Protein AF-W1DN06-F1 (afdb_monomer_lite)

InterPro domains:
  IPR005303 Molybdenum cofactor sulfurase, middle domain [PF03476] (1-62)

Organism: NCBI:txid1432552

pLDDT: mean 82.64, std 18.46, range [41.78, 98.0]

Structure (mmCIF, N/CA/C/O backbone):
data_AF-W1DN06-F1
#
_entry.id   AF-W1DN06-F1
#
loop_
_atom_site.group_PDB
_atom_site.id
_atom_site.type_symbol
_atom_site.label_atom_id
_atom_site.label_alt_id
_atom_site.label_comp_id
_atom_site.label_asym_id
_atom_site.label_entity_id
_atom_site.label_seq_id
_atom_site.pdbx_PDB_ins_code
_atom_site.Cartn_x
_atom_site.Cartn_y
_atom_site.Cartn_z
_atom_site.occupancy
_atom_site.B_iso_or_equiv
_atom_site.auth_seq_id
_atom_site.auth_comp_id
_atom_site.auth_asym_id
_atom_site.auth_atom_id
_atom_site.pdbx_PDB_model_num
ATOM 1 N N . MET A 1 1 ? -3.624 5.218 2.290 1.00 85.88 1 MET A N 1
ATOM 2 C CA . MET A 1 1 ? -2.344 4.558 2.620 1.00 85.88 1 MET A CA 1
ATOM 3 C C . MET A 1 1 ? -1.219 5.559 2.495 1.00 85.88 1 MET A C 1
ATOM 5 O O . MET A 1 1 ? -1.384 6.540 1.770 1.00 85.88 1 MET A O 1
ATOM 9 N N . ARG A 1 2 ? -0.129 5.359 3.243 1.00 90.31 2 ARG A N 1
ATOM 10 C CA . ARG A 1 2 ? 1.074 6.187 3.116 1.00 90.31 2 ARG A CA 1
ATOM 11 C C . ARG A 1 2 ? 1.687 6.003 1.721 1.00 90.31 2 ARG A C 1
ATOM 13 O O . ARG A 1 2 ? 1.656 4.899 1.191 1.00 90.31 2 ARG A O 1
ATOM 20 N N . GLY A 1 3 ? 2.238 7.068 1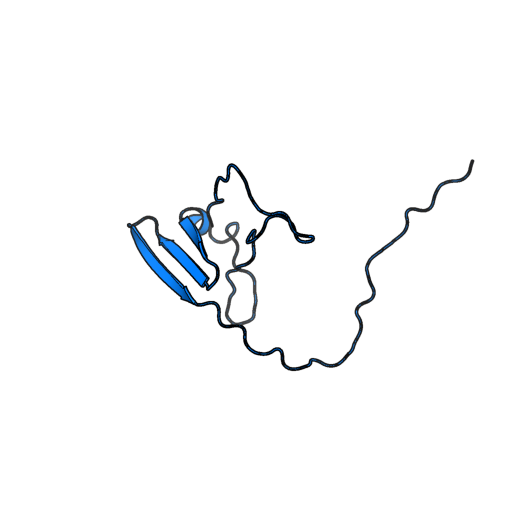.138 1.00 91.38 3 GLY A N 1
ATOM 21 C CA . GLY A 1 3 ? 3.057 6.958 -0.073 1.00 91.38 3 GLY A CA 1
ATOM 22 C C . GLY A 1 3 ? 4.411 6.300 0.214 1.00 91.38 3 GLY A C 1
ATOM 23 O O . GLY A 1 3 ? 4.920 6.393 1.334 1.00 91.38 3 GLY A O 1
ATOM 24 N N . ILE A 1 4 ? 4.994 5.662 -0.799 1.00 90.81 4 ILE A N 1
ATOM 25 C CA . ILE A 1 4 ? 6.310 5.019 -0.719 1.00 90.81 4 ILE A CA 1
ATOM 26 C C . ILE A 1 4 ? 7.329 5.943 -1.386 1.00 90.81 4 ILE A C 1
ATOM 28 O O . ILE A 1 4 ? 7.172 6.313 -2.547 1.00 90.81 4 ILE A O 1
ATOM 32 N N . GLY A 1 5 ? 8.359 6.343 -0.640 1.00 91.88 5 GLY A N 1
ATOM 33 C CA . GLY A 1 5 ? 9.481 7.090 -1.203 1.00 91.88 5 GLY A CA 1
ATOM 34 C C . GLY A 1 5 ? 10.375 6.147 -2.000 1.00 91.88 5 GLY A C 1
ATOM 35 O O . GLY A 1 5 ? 10.921 5.206 -1.431 1.00 91.88 5 GLY A O 1
ATOM 36 N N . LEU A 1 6 ? 10.522 6.397 -3.298 1.00 91.00 6 LEU A N 1
ATOM 37 C CA . LEU A 1 6 ? 11.359 5.609 -4.200 1.00 91.00 6 LEU A CA 1
ATOM 38 C C . LEU A 1 6 ? 12.417 6.519 -4.827 1.00 91.00 6 LEU A C 1
ATOM 40 O O . LEU A 1 6 ? 12.112 7.647 -5.208 1.00 91.00 6 LEU A O 1
ATOM 44 N N . THR A 1 7 ? 13.653 6.034 -4.948 1.00 96.12 7 THR A N 1
ATOM 45 C CA . THR A 1 7 ? 14.701 6.733 -5.715 1.00 96.12 7 THR A CA 1
ATOM 46 C C . THR A 1 7 ? 14.585 6.449 -7.209 1.00 96.12 7 THR A C 1
ATOM 48 O O . THR A 1 7 ? 14.937 7.294 -8.023 1.00 96.12 7 THR A O 1
ATOM 51 N N . HIS A 1 8 ? 14.070 5.269 -7.560 1.00 94.12 8 HIS A N 1
ATOM 52 C CA . HIS A 1 8 ? 13.850 4.805 -8.924 1.00 94.12 8 HIS A CA 1
ATOM 53 C C . HIS A 1 8 ? 12.578 3.956 -8.974 1.00 94.12 8 HIS A C 1
ATOM 55 O O . HIS A 1 8 ? 12.230 3.290 -7.998 1.00 94.12 8 HIS A O 1
ATOM 61 N N . ALA A 1 9 ? 11.907 3.957 -10.120 1.00 92.62 9 ALA A N 1
ATOM 62 C CA . ALA A 1 9 ? 10.752 3.114 -10.392 1.00 92.62 9 ALA A CA 1
ATOM 63 C C . ALA A 1 9 ? 10.661 2.838 -11.897 1.00 92.62 9 ALA A C 1
ATOM 65 O O . ALA A 1 9 ? 11.096 3.655 -12.710 1.00 92.62 9 ALA A O 1
ATOM 66 N N . PHE A 1 10 ? 10.075 1.700 -12.266 1.00 93.69 10 PHE A N 1
ATOM 67 C CA . PHE A 1 10 ? 9.694 1.453 -13.654 1.00 93.69 10 PHE A CA 1
ATOM 68 C C . PHE A 1 10 ? 8.504 2.337 -14.020 1.00 93.69 10 PHE A C 1
ATOM 70 O O . PHE A 1 10 ? 7.568 2.467 -13.234 1.00 93.69 10 PHE A O 1
ATOM 77 N N . ALA A 1 11 ? 8.539 2.939 -15.204 1.00 94.38 11 ALA A N 1
ATOM 78 C CA . ALA A 1 11 ? 7.423 3.696 -15.751 1.00 94.38 11 ALA A CA 1
ATOM 79 C C . ALA A 1 11 ? 6.670 2.845 -16.780 1.00 94.38 11 ALA A C 1
ATOM 81 O O . ALA A 1 11 ? 7.288 2.155 -17.590 1.00 94.38 11 ALA A O 1
ATOM 82 N N . ASP A 1 12 ? 5.348 2.935 -16.752 1.00 88.88 12 ASP A N 1
ATOM 83 C CA . ASP A 1 12 ? 4.416 2.345 -17.707 1.00 88.88 12 ASP A CA 1
ATOM 84 C C . ASP A 1 12 ? 3.458 3.435 -18.226 1.00 88.88 12 ASP A C 1
ATOM 86 O O . ASP A 1 12 ? 3.423 4.560 -17.712 1.00 88.88 12 ASP A O 1
ATOM 90 N N . ILE A 1 13 ? 2.645 3.118 -19.233 1.00 93.25 13 ILE A N 1
ATOM 91 C CA . ILE A 1 13 ? 1.643 4.031 -19.802 1.00 93.25 13 ILE A CA 1
ATOM 92 C C . ILE A 1 13 ? 0.640 4.541 -18.756 1.00 93.25 13 ILE A C 1
ATOM 94 O O . ILE A 1 13 ? 0.061 5.612 -18.931 1.00 93.25 13 ILE A O 1
ATOM 98 N N . SER A 1 14 ? 0.434 3.792 -17.669 1.00 89.06 14 SER A N 1
ATOM 99 C CA . SER A 1 14 ? -0.448 4.155 -16.558 1.00 89.06 14 SER A CA 1
ATOM 100 C C . SER A 1 14 ? 0.254 4.915 -15.426 1.00 89.06 14 SER A C 1
ATOM 102 O O . SER A 1 14 ? -0.401 5.252 -14.442 1.00 89.06 14 SER A O 1
ATOM 104 N N . GLY A 1 15 ? 1.554 5.199 -15.543 1.00 91.81 15 GLY A N 1
ATOM 105 C CA . GLY A 1 15 ? 2.352 5.866 -14.511 1.00 91.81 15 GLY A CA 1
ATOM 106 C C . GLY A 1 15 ? 3.449 4.970 -13.940 1.00 91.81 15 GLY A C 1
ATOM 107 O O . GLY A 1 15 ? 3.966 4.092 -14.624 1.00 91.81 15 GLY A O 1
ATOM 108 N N . LEU A 1 16 ? 3.845 5.206 -12.688 1.00 92.62 16 LEU A N 1
ATOM 109 C CA . LEU A 1 16 ? 4.855 4.374 -12.031 1.00 92.62 16 LEU A CA 1
ATOM 110 C C . LEU A 1 16 ? 4.299 2.967 -11.782 1.00 92.62 16 LEU A C 1
ATOM 112 O O . LEU A 1 16 ? 3.155 2.811 -11.353 1.00 92.62 16 LEU A O 1
ATOM 116 N N . ALA A 1 17 ? 5.116 1.943 -12.020 1.00 90.06 17 ALA A N 1
ATOM 117 C CA . ALA A 1 17 ? 4.751 0.559 -11.761 1.00 90.06 17 ALA A CA 1
ATOM 118 C C . ALA A 1 17 ? 4.273 0.404 -10.310 1.00 90.06 17 ALA A C 1
ATOM 120 O O . ALA A 1 17 ? 4.908 0.901 -9.379 1.00 90.06 17 ALA A O 1
ATOM 121 N N . PHE A 1 18 ? 3.149 -0.293 -10.138 1.00 88.00 18 PHE A N 1
ATOM 122 C CA . PHE A 1 18 ? 2.470 -0.512 -8.856 1.00 88.00 18 PHE A CA 1
ATOM 123 C C . PHE A 1 18 ? 1.895 0.742 -8.166 1.00 88.00 18 PHE A C 1
ATOM 125 O O . PHE A 1 18 ? 1.291 0.602 -7.098 1.00 88.00 18 PHE A O 1
ATOM 132 N N . ASP A 1 19 ? 1.989 1.946 -8.748 1.00 89.19 19 ASP A N 1
ATOM 133 C CA . ASP A 1 19 ? 1.324 3.124 -8.180 1.00 89.19 19 ASP A CA 1
ATOM 134 C C . ASP A 1 19 ? -0.198 2.978 -8.299 1.00 89.19 19 ASP A C 1
ATOM 136 O O . ASP A 1 19 ? -0.752 2.808 -9.384 1.00 89.19 19 ASP A O 1
ATOM 140 N N . ARG A 1 20 ? -0.874 3.015 -7.144 1.00 88.88 20 ARG A N 1
ATOM 141 C CA . ARG A 1 20 ? -2.343 2.926 -7.008 1.00 88.88 20 ARG A CA 1
ATOM 142 C C . ARG A 1 20 ? -2.975 1.674 -7.625 1.00 88.88 20 ARG A C 1
ATOM 144 O O . ARG A 1 20 ? -4.157 1.685 -7.959 1.00 88.88 20 ARG A O 1
ATOM 151 N N . LEU A 1 21 ? -2.212 0.585 -7.718 1.00 88.75 21 LEU A N 1
ATOM 152 C CA . LEU A 1 21 ? -2.704 -0.691 -8.243 1.00 88.75 21 LEU A CA 1
ATOM 153 C C . LEU A 1 21 ? -3.786 -1.323 -7.348 1.00 88.75 21 LEU A C 1
ATOM 155 O O . LEU A 1 21 ? -4.693 -1.986 -7.843 1.00 88.75 21 LEU A O 1
ATOM 159 N N . PHE A 1 22 ? -3.705 -1.096 -6.035 1.00 90.31 22 PHE A N 1
ATOM 160 C CA . PHE A 1 22 ? -4.662 -1.600 -5.052 1.00 90.31 22 PHE A CA 1
ATOM 161 C C . PHE A 1 22 ? -5.551 -0.480 -4.520 1.00 90.31 22 PHE A C 1
ATOM 163 O O . PHE A 1 22 ? -5.091 0.637 -4.268 1.00 90.31 22 PHE A O 1
ATOM 170 N N . MET A 1 23 ? -6.819 -0.805 -4.283 1.00 92.44 23 MET A N 1
ATOM 171 C CA . MET A 1 23 ? -7.798 0.122 -3.733 1.00 92.44 23 MET A CA 1
ATOM 172 C C . MET A 1 23 ? -8.671 -0.581 -2.698 1.00 92.44 23 MET A C 1
ATOM 174 O O . MET A 1 23 ? -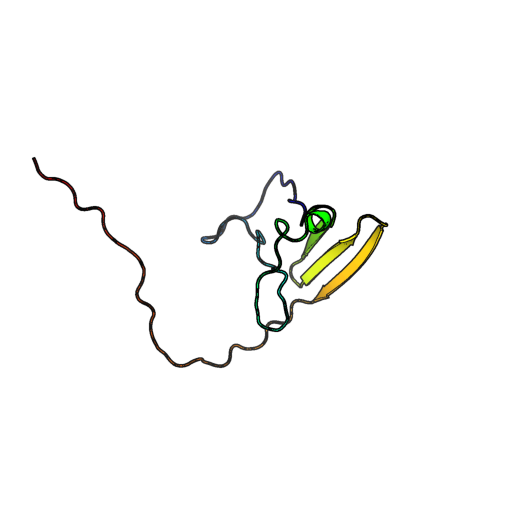8.957 -1.768 -2.823 1.00 92.44 23 MET A O 1
ATOM 178 N N . VAL A 1 24 ? -9.067 0.157 -1.664 1.00 92.62 24 VAL A N 1
ATOM 179 C CA . VAL A 1 24 ? -9.985 -0.336 -0.636 1.00 92.62 24 VAL A CA 1
ATOM 180 C C . VAL A 1 24 ? -11.395 0.068 -1.038 1.00 92.62 24 VAL A C 1
ATOM 182 O O . VAL A 1 24 ? -11.641 1.236 -1.357 1.00 92.62 24 VAL A O 1
ATOM 185 N N . THR A 1 25 ? -12.312 -0.889 -1.021 1.00 95.12 25 THR A N 1
ATOM 186 C CA . THR A 1 25 ? -13.720 -0.665 -1.329 1.00 95.12 25 THR A CA 1
ATOM 187 C C . THR A 1 25 ? -14.599 -1.313 -0.280 1.00 95.12 25 THR A C 1
ATOM 189 O O . THR A 1 25 ? -14.200 -2.278 0.373 1.00 95.12 25 THR A O 1
ATOM 192 N N . GLU A 1 26 ? -15.821 -0.815 -0.179 1.00 95.69 26 GLU A N 1
ATOM 193 C CA . GLU A 1 26 ? -16.930 -1.614 0.315 1.00 95.69 26 GLU A CA 1
ATOM 194 C C . GLU A 1 26 ? -17.209 -2.786 -0.643 1.00 95.69 26 GLU A C 1
ATOM 196 O O . GLU A 1 26 ? -16.720 -2.835 -1.780 1.00 95.69 26 GLU A O 1
ATOM 201 N N . THR A 1 27 ? -18.011 -3.746 -0.189 1.00 95.31 27 THR A N 1
ATOM 202 C CA . THR A 1 27 ? -18.369 -4.935 -0.987 1.00 95.31 27 THR A CA 1
ATOM 203 C C . THR A 1 27 ? -19.191 -4.613 -2.240 1.00 95.31 27 THR A C 1
ATOM 205 O O . THR A 1 27 ? -19.187 -5.395 -3.188 1.00 95.31 27 THR A O 1
ATOM 208 N N . ASP A 1 28 ? -19.846 -3.451 -2.278 1.00 95.19 28 ASP A N 1
ATOM 209 C CA . ASP A 1 28 ? -20.583 -2.934 -3.436 1.00 95.19 28 ASP A CA 1
ATOM 210 C C . ASP A 1 28 ? -19.696 -2.173 -4.444 1.00 95.19 28 ASP A C 1
ATOM 212 O O . ASP A 1 28 ? -20.179 -1.710 -5.477 1.00 95.19 28 ASP A O 1
ATOM 216 N N . GLY A 1 29 ? -18.392 -2.055 -4.165 1.00 94.19 29 GLY A N 1
ATOM 217 C CA . GLY A 1 29 ? -17.426 -1.346 -5.002 1.00 94.19 29 GLY A CA 1
ATOM 218 C C . GLY A 1 29 ? -17.280 0.146 -4.689 1.00 94.19 29 GLY A C 1
ATOM 219 O O . GLY A 1 29 ? -16.470 0.815 -5.336 1.00 94.19 29 GLY A O 1
ATOM 220 N N . THR A 1 30 ? -17.997 0.682 -3.697 1.00 95.38 30 THR A N 1
ATOM 221 C CA . THR A 1 30 ? -17.828 2.073 -3.257 1.00 95.38 30 THR A CA 1
ATOM 222 C C . THR A 1 30 ? -16.417 2.291 -2.715 1.00 95.38 30 THR A C 1
ATOM 224 O O . THR A 1 30 ? -15.954 1.561 -1.838 1.00 95.38 30 THR A O 1
ATOM 227 N N . PHE A 1 31 ? -15.713 3.311 -3.218 1.00 94.62 31 PHE A N 1
ATOM 228 C CA . PHE A 1 31 ? -14.345 3.592 -2.783 1.00 94.62 31 PHE A CA 1
ATOM 229 C C . PHE A 1 31 ? -14.279 4.102 -1.348 1.00 94.62 31 PHE A C 1
ATOM 231 O O . PHE A 1 31 ? -14.928 5.085 -0.985 1.00 94.62 31 PHE A O 1
ATOM 238 N N . ILE A 1 32 ? -13.381 3.489 -0.578 1.00 94.88 32 ILE A N 1
ATOM 239 C CA . ILE A 1 32 ? -12.978 3.961 0.740 1.00 94.88 32 ILE A CA 1
ATOM 240 C C . ILE A 1 32 ? -11.698 4.777 0.573 1.00 94.88 32 ILE A C 1
ATOM 242 O O . ILE A 1 32 ? -10.672 4.290 0.088 1.00 94.88 32 ILE A O 1
ATOM 246 N N . THR A 1 33 ? -11.744 6.047 0.973 1.00 94.25 33 THR A N 1
ATOM 247 C CA . THR A 1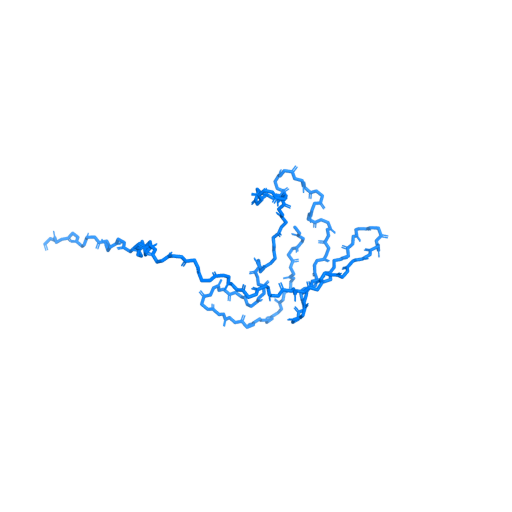 33 ? -10.632 6.985 0.783 1.00 94.25 33 THR A CA 1
ATOM 248 C C . THR A 1 33 ? -10.096 7.520 2.103 1.00 94.25 33 THR A C 1
ATOM 250 O O . THR A 1 33 ? -10.818 7.689 3.085 1.00 94.25 33 THR A O 1
ATOM 253 N N . ALA A 1 34 ? -8.823 7.919 2.101 1.00 94.62 34 ALA A N 1
ATOM 254 C CA . ALA A 1 34 ? -8.205 8.559 3.261 1.00 94.62 34 ALA A CA 1
ATOM 255 C C . ALA A 1 34 ? -8.842 9.914 3.637 1.00 94.62 34 ALA A C 1
ATOM 257 O O . ALA A 1 34 ? -8.594 10.411 4.728 1.00 94.62 34 ALA A O 1
ATOM 258 N N . ARG A 1 35 ? -9.659 10.520 2.759 1.00 94.75 35 ARG A N 1
ATOM 259 C CA . ARG A 1 35 ? -10.436 11.727 3.096 1.00 94.75 35 ARG A CA 1
ATOM 260 C C . ARG A 1 35 ? -11.561 11.410 4.081 1.00 94.75 35 ARG A C 1
ATOM 262 O O . ARG A 1 35 ? -11.841 12.224 4.948 1.00 94.75 35 ARG A O 1
ATOM 269 N N . GLN A 1 36 ? -12.179 10.236 3.941 1.00 95.50 36 GLN A N 1
ATOM 270 C CA . GLN A 1 36 ? -13.201 9.735 4.865 1.00 95.50 36 GLN A CA 1
ATOM 271 C C . GLN A 1 36 ? -12.556 9.149 6.125 1.00 95.50 36 GLN A C 1
ATOM 273 O O . GLN A 1 36 ? -13.031 9.384 7.230 1.00 95.50 36 GLN A O 1
ATOM 278 N N . PHE A 1 37 ? -11.440 8.432 5.957 1.00 95.25 37 PHE A N 1
ATOM 279 C CA . PHE A 1 37 ? -10.739 7.741 7.038 1.00 95.25 37 PHE A CA 1
ATOM 280 C C . PHE A 1 37 ? -9.257 8.137 7.082 1.00 95.25 37 PHE A C 1
ATOM 282 O O . PHE A 1 37 ? -8.397 7.414 6.562 1.00 95.25 37 PHE A O 1
ATOM 289 N N . PRO A 1 38 ? -8.911 9.276 7.710 1.00 95.50 38 PRO A N 1
ATOM 290 C CA . PRO A 1 38 ? -7.539 9.783 7.734 1.00 95.50 38 PRO A CA 1
ATOM 291 C C . PRO A 1 38 ? -6.517 8.794 8.301 1.00 95.50 38 PRO A C 1
ATOM 293 O O . PRO A 1 38 ? -5.364 8.791 7.873 1.00 95.50 38 PRO A O 1
ATOM 296 N N . GLN A 1 39 ? -6.916 7.891 9.203 1.00 94.50 39 GLN A N 1
ATOM 297 C CA . GLN A 1 39 ? -6.041 6.850 9.750 1.00 94.50 39 GLN A CA 1
ATOM 298 C C . GLN A 1 39 ? -5.476 5.899 8.686 1.00 94.50 39 GLN A C 1
ATOM 300 O O . GLN A 1 39 ? -4.411 5.321 8.902 1.00 94.50 39 GLN A O 1
ATOM 305 N N . MET A 1 40 ? -6.115 5.784 7.515 1.00 94.88 40 MET A N 1
ATOM 306 C CA . MET A 1 40 ? -5.611 4.972 6.404 1.00 94.88 40 MET A CA 1
ATOM 307 C C . MET A 1 40 ? -4.202 5.380 5.964 1.00 94.88 40 MET A C 1
ATOM 309 O O . MET A 1 40 ? -3.501 4.569 5.366 1.00 94.88 40 MET A O 1
ATOM 313 N N . VAL A 1 41 ? -3.767 6.625 6.192 1.00 95.50 41 VAL A N 1
ATOM 314 C CA . VAL A 1 41 ? -2.410 7.078 5.820 1.00 95.50 41 VAL A CA 1
ATOM 315 C C . VAL A 1 41 ? -1.325 6.608 6.788 1.00 95.50 41 VAL A C 1
ATOM 317 O O . VAL A 1 41 ? -0.147 6.790 6.500 1.00 95.50 41 VAL A O 1
ATOM 320 N N . LYS A 1 42 ? -1.703 6.015 7.926 1.00 95.56 42 LYS A N 1
ATOM 321 C CA . LYS A 1 42 ? -0.758 5.478 8.910 1.00 95.56 42 LYS A CA 1
ATOM 322 C C . LYS A 1 42 ? -0.301 4.055 8.569 1.00 95.56 42 LYS A C 1
ATOM 324 O O . LYS A 1 42 ? 0.732 3.626 9.062 1.00 95.56 42 LYS A O 1
ATOM 329 N N . PHE A 1 43 ? -1.046 3.352 7.716 1.00 95.38 43 PHE A N 1
ATOM 330 C CA . PHE A 1 43 ? -0.653 2.045 7.197 1.00 95.38 43 PHE A CA 1
ATOM 331 C C . PHE A 1 43 ? 0.483 2.191 6.187 1.00 95.38 43 PHE A C 1
ATOM 333 O O . PHE A 1 43 ? 0.431 3.068 5.311 1.00 95.38 43 PHE A O 1
ATOM 340 N N . ILE A 1 44 ? 1.476 1.313 6.309 1.00 95.94 44 ILE A N 1
ATOM 341 C CA . ILE A 1 44 ? 2.640 1.231 5.428 1.00 95.94 44 ILE A CA 1
ATOM 342 C C . ILE A 1 44 ? 2.373 0.117 4.411 1.00 95.94 44 ILE A C 1
ATOM 344 O O . ILE A 1 44 ? 2.328 -1.051 4.803 1.00 95.94 44 ILE A O 1
ATOM 348 N N . PRO A 1 45 ? 2.159 0.455 3.129 1.00 94.44 45 PRO A N 1
ATOM 349 C CA . PRO A 1 45 ? 2.015 -0.543 2.083 1.00 94.44 45 PRO A CA 1
ATOM 350 C C . PRO A 1 45 ? 3.374 -1.011 1.560 1.00 94.44 45 PRO A C 1
ATOM 352 O O . PRO A 1 45 ? 4.292 -0.209 1.389 1.00 94.44 45 PRO A O 1
ATOM 355 N N . ALA A 1 46 ? 3.457 -2.294 1.228 1.00 93.81 46 ALA A N 1
ATOM 356 C CA . ALA A 1 46 ? 4.533 -2.892 0.452 1.00 93.81 46 ALA A CA 1
ATOM 357 C C . ALA A 1 46 ? 3.901 -3.749 -0.661 1.00 93.81 46 ALA A C 1
ATOM 359 O O . ALA A 1 46 ? 3.490 -4.881 -0.399 1.00 93.81 46 ALA A O 1
ATOM 360 N N . PRO A 1 47 ? 3.719 -3.207 -1.880 1.00 92.12 47 PRO A N 1
ATOM 361 C CA . PRO A 1 47 ? 3.251 -3.990 -3.017 1.00 92.12 47 PRO A CA 1
ATOM 362 C C . PRO A 1 47 ? 4.338 -4.978 -3.456 1.00 92.12 47 PRO A C 1
ATOM 364 O O . PRO A 1 47 ? 5.509 -4.614 -3.568 1.00 92.12 47 PRO A O 1
ATOM 367 N N . LEU A 1 48 ? 3.933 -6.217 -3.718 1.00 90.12 48 LEU A N 1
ATOM 368 C CA . LEU A 1 48 ? 4.771 -7.282 -4.262 1.00 90.12 48 LEU A CA 1
ATOM 369 C C . LEU A 1 48 ? 4.154 -7.803 -5.566 1.00 90.12 48 LEU A C 1
ATOM 371 O O . LEU A 1 48 ? 3.018 -7.483 -5.915 1.00 90.12 48 LEU A O 1
ATOM 375 N N . HIS A 1 49 ? 4.909 -8.612 -6.305 1.00 88.50 49 HIS A N 1
ATOM 376 C CA . HIS A 1 49 ? 4.460 -9.145 -7.593 1.00 88.50 49 HIS A CA 1
ATOM 377 C C . HIS A 1 49 ? 3.210 -10.038 -7.481 1.00 88.50 49 HIS A C 1
ATOM 379 O O . HIS A 1 49 ? 2.463 -10.180 -8.444 1.00 88.50 49 HIS A O 1
ATOM 385 N N . ASP A 1 50 ? 2.987 -10.649 -6.320 1.00 91.19 50 ASP A N 1
ATOM 386 C CA . ASP A 1 50 ? 1.921 -11.605 -6.021 1.00 91.19 50 ASP A CA 1
ATOM 387 C C . ASP A 1 50 ? 0.901 -11.071 -5.008 1.00 91.19 50 ASP A C 1
ATOM 389 O O . ASP A 1 50 ? 0.014 -11.814 -4.583 1.00 91.19 50 ASP A O 1
ATOM 393 N N . GLY A 1 51 ? 0.975 -9.791 -4.627 1.00 93.81 51 GLY A N 1
ATOM 394 C CA . GLY A 1 51 ? 0.057 -9.253 -3.631 1.00 93.81 51 GLY A CA 1
ATOM 395 C C . GLY A 1 51 ? 0.465 -7.937 -2.982 1.00 93.81 51 GLY A C 1
ATOM 396 O O . GLY A 1 51 ? 1.204 -7.125 -3.537 1.00 93.81 51 GLY A O 1
ATOM 397 N N . LEU A 1 52 ? -0.068 -7.721 -1.783 1.00 93.94 52 LEU A N 1
ATOM 398 C CA . LEU A 1 52 ? 0.138 -6.527 -0.976 1.00 93.94 52 LEU A CA 1
ATOM 399 C C . LEU A 1 52 ? 0.369 -6.921 0.483 1.00 93.94 52 LEU A C 1
ATOM 401 O O . LEU A 1 52 ? -0.502 -7.517 1.119 1.00 93.94 52 LEU A O 1
ATOM 405 N N . HIS A 1 53 ? 1.525 -6.547 1.029 1.00 95.56 53 HIS A N 1
ATOM 406 C CA . HIS A 1 53 ? 1.772 -6.601 2.467 1.00 95.56 53 HIS A CA 1
ATOM 407 C C . HIS A 1 53 ? 1.419 -5.247 3.086 1.00 95.56 53 HIS A C 1
ATOM 409 O O . HIS A 1 53 ? 1.769 -4.189 2.553 1.00 95.56 53 HIS A O 1
ATOM 415 N N . LEU A 1 54 ? 0.670 -5.277 4.185 1.00 95.12 54 LEU A N 1
ATOM 416 C CA . LEU A 1 54 ? 0.224 -4.092 4.908 1.00 95.12 54 LEU A CA 1
ATOM 417 C C . LEU A 1 54 ? 0.688 -4.175 6.351 1.00 95.12 54 LEU A C 1
ATOM 419 O O . LEU A 1 54 ? 0.313 -5.107 7.059 1.00 95.12 54 LEU A O 1
ATOM 423 N N . THR A 1 55 ? 1.418 -3.157 6.796 1.00 97.25 55 THR A N 1
ATOM 424 C CA . THR A 1 55 ? 1.798 -2.998 8.202 1.00 97.25 55 THR A CA 1
ATOM 425 C C . THR A 1 55 ? 0.990 -1.871 8.830 1.00 97.25 55 THR A C 1
ATOM 427 O O . THR A 1 55 ? 0.933 -0.750 8.306 1.00 97.25 55 THR A O 1
ATOM 430 N N . ALA A 1 56 ? 0.344 -2.176 9.949 1.00 96.19 56 ALA A N 1
ATOM 431 C CA . ALA A 1 56 ? -0.425 -1.239 10.747 1.00 96.19 56 ALA A CA 1
ATOM 432 C C . ALA A 1 56 ? 0.481 -0.450 11.716 1.00 96.19 56 ALA A C 1
ATOM 434 O O . ALA A 1 56 ? 1.621 -0.841 11.976 1.00 96.19 56 ALA A O 1
ATOM 435 N N . PRO A 1 57 ? -0.004 0.668 12.285 1.00 95.94 57 PRO A N 1
ATOM 436 C CA . PRO A 1 57 ? 0.800 1.510 13.178 1.00 95.94 57 PRO A CA 1
ATOM 437 C C . PRO A 1 57 ? 1.205 0.841 14.496 1.00 95.94 57 PRO A C 1
ATOM 439 O O . PRO A 1 57 ? 2.145 1.296 15.139 1.00 95.94 57 PRO A O 1
ATOM 442 N N . ASP A 1 58 ? 0.488 -0.204 14.907 1.00 96.62 58 ASP A N 1
ATOM 443 C CA . ASP A 1 58 ? 0.782 -1.011 16.096 1.00 96.62 58 ASP A CA 1
ATOM 444 C C . ASP A 1 58 ? 1.803 -2.133 15.825 1.00 96.62 58 ASP A C 1
ATOM 446 O O . ASP A 1 58 ? 2.138 -2.896 16.728 1.00 96.62 58 ASP A O 1
ATOM 450 N N . GLY A 1 59 ? 2.309 -2.232 14.591 1.00 96.62 59 GLY A N 1
ATOM 451 C CA . GLY A 1 59 ? 3.258 -3.257 14.163 1.00 96.62 59 GLY A CA 1
ATOM 452 C C . GLY A 1 59 ? 2.613 -4.562 13.694 1.00 96.62 59 GLY A C 1
ATOM 453 O O . GLY A 1 59 ? 3.323 -5.415 13.159 1.00 96.62 59 GLY A O 1
ATOM 454 N N . SER A 1 60 ? 1.293 -4.728 13.828 1.00 98.00 60 SER A N 1
ATOM 455 C CA . SER A 1 60 ? 0.594 -5.866 13.227 1.00 98.00 60 SER A CA 1
ATOM 456 C C . SER A 1 60 ? 0.636 -5.786 11.698 1.00 98.00 60 SER A C 1
ATOM 458 O O . SER A 1 60 ? 0.792 -4.709 11.115 1.00 98.00 60 SER A O 1
ATOM 460 N N . SER A 1 61 ? 0.535 -6.934 11.023 1.00 97.44 61 SER A N 1
ATOM 461 C CA . SER A 1 61 ? 0.587 -6.962 9.562 1.00 97.44 61 SER A CA 1
ATOM 462 C C . SER A 1 61 ? -0.311 -8.021 8.938 1.00 97.44 61 SER A C 1
ATOM 464 O O . SER A 1 61 ? -0.665 -9.012 9.578 1.00 97.44 61 SER A O 1
ATOM 466 N N . ALA A 1 62 ? -0.677 -7.792 7.678 1.00 96.50 62 ALA A N 1
ATOM 467 C CA . ALA A 1 62 ? -1.503 -8.686 6.879 1.00 96.50 62 ALA A CA 1
ATOM 468 C C . ALA A 1 62 ? -0.931 -8.839 5.465 1.00 96.50 62 ALA A C 1
ATOM 470 O O . ALA A 1 62 ? -0.393 -7.890 4.891 1.00 96.50 62 ALA A O 1
ATOM 471 N N . TRP A 1 63 ? -1.074 -10.040 4.905 1.00 96.25 63 TRP A N 1
ATOM 472 C CA . TRP A 1 63 ? -0.699 -10.370 3.534 1.00 96.25 63 TRP A CA 1
ATOM 473 C C . TRP A 1 63 ? -1.951 -10.620 2.692 1.00 96.25 63 TRP A C 1
ATOM 475 O O . TRP A 1 63 ? -2.756 -11.496 3.012 1.00 96.25 63 TRP A O 1
ATOM 485 N N . CYS A 1 64 ? -2.109 -9.852 1.618 1.00 92.69 64 CYS A N 1
ATOM 486 C CA . CYS A 1 64 ? -3.194 -10.005 0.658 1.00 92.69 64 CYS A CA 1
ATOM 487 C C . CYS A 1 64 ? 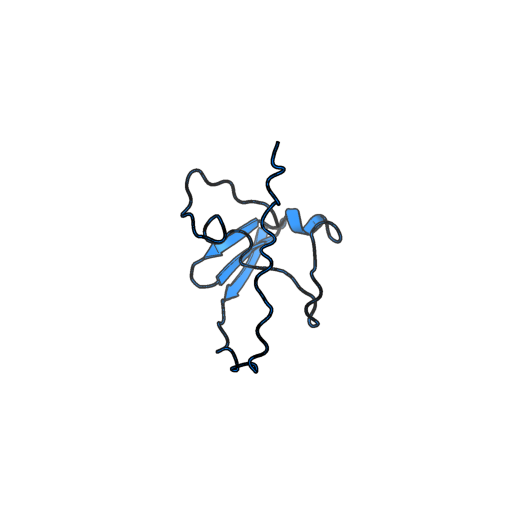-2.638 -10.560 -0.652 1.00 92.69 64 CYS A C 1
ATOM 489 O O . CYS A 1 64 ? -1.951 -9.843 -1.375 1.00 92.69 64 CYS A O 1
ATOM 491 N N . VAL A 1 65 ? -2.967 -11.812 -0.977 1.00 92.88 65 VAL A N 1
ATOM 492 C CA . VAL A 1 65 ? -2.601 -12.426 -2.261 1.00 92.88 65 VAL A CA 1
ATOM 493 C C . VAL A 1 65 ? -3.438 -11.813 -3.379 1.00 92.88 65 VAL A C 1
ATOM 495 O O . VAL A 1 65 ? -4.666 -11.732 -3.281 1.00 92.88 65 VAL A O 1
ATOM 498 N N . LEU A 1 66 ? -2.786 -11.418 -4.468 1.00 88.62 66 LEU A N 1
ATOM 499 C CA . LEU A 1 66 ? -3.468 -11.013 -5.685 1.00 88.62 66 LEU A CA 1
ATOM 500 C C . LEU A 1 66 ? -4.013 -12.253 -6.399 1.00 88.62 66 LEU A C 1
ATOM 502 O O . LEU A 1 66 ? -3.267 -13.046 -6.969 1.00 88.62 66 LEU A O 1
ATOM 506 N N . VAL A 1 67 ? -5.336 -12.385 -6.418 1.00 86.12 67 VAL A N 1
ATOM 507 C CA . VAL A 1 67 ? -6.026 -13.408 -7.206 1.00 86.12 67 VAL A CA 1
ATOM 508 C C . VAL A 1 67 ? -6.637 -12.743 -8.431 1.00 86.12 67 VAL A C 1
ATOM 510 O O . VAL A 1 67 ? -7.625 -12.014 -8.337 1.00 86.12 67 VAL A O 1
ATOM 513 N N . ILE A 1 68 ? -6.055 -12.997 -9.602 1.00 77.56 68 ILE A N 1
ATOM 514 C CA . ILE A 1 68 ? -6.639 -12.563 -10.872 1.00 77.56 68 ILE A CA 1
ATOM 515 C C . ILE A 1 68 ? -7.765 -13.539 -11.209 1.00 77.56 68 ILE A C 1
ATOM 517 O O . ILE A 1 68 ? -7.526 -14.638 -11.706 1.00 77.56 68 ILE A O 1
ATOM 521 N N . SER A 1 69 ? -9.008 -13.149 -10.925 1.00 72.31 69 SER A N 1
ATOM 522 C CA . SER A 1 69 ? -10.160 -13.891 -11.435 1.00 72.31 69 SER A CA 1
ATOM 523 C C . SER A 1 69 ? -10.181 -13.756 -12.963 1.00 72.31 69 SER A C 1
ATOM 525 O O . SER A 1 69 ? -10.061 -12.629 -13.462 1.00 72.31 69 SER A O 1
ATOM 527 N N . PRO A 1 70 ? -10.306 -14.854 -13.734 1.00 62.25 70 PRO A N 1
ATOM 528 C CA . PRO A 1 70 ? -10.442 -14.750 -15.177 1.00 62.25 70 PRO A CA 1
ATOM 529 C C . PRO A 1 70 ? -11.650 -13.863 -15.472 1.00 62.25 70 PRO A C 1
ATOM 531 O O . PRO A 1 70 ? -12.766 -14.147 -15.032 1.00 62.25 70 PRO A O 1
ATOM 534 N N . ARG A 1 71 ? -11.420 -12.750 -16.182 1.00 59.16 71 ARG A N 1
ATOM 535 C CA . ARG A 1 71 ? -12.504 -11.862 -16.609 1.00 59.16 71 ARG A CA 1
ATOM 536 C C . ARG A 1 71 ? -13.562 -12.719 -17.300 1.00 59.16 71 ARG A C 1
ATOM 538 O O . ARG A 1 71 ? -13.264 -13.351 -18.312 1.00 59.16 71 ARG A O 1
ATOM 545 N N . ARG A 1 72 ? -14.804 -12.708 -16.800 1.00 55.31 72 ARG A N 1
ATOM 546 C CA . ARG A 1 72 ? -15.929 -13.104 -17.653 1.00 55.31 72 ARG A CA 1
ATOM 547 C C . ARG A 1 72 ? -15.897 -12.163 -18.860 1.00 55.31 72 ARG A C 1
ATOM 549 O O . ARG A 1 72 ? -15.772 -10.955 -18.644 1.00 55.31 72 ARG A O 1
ATOM 556 N N . PRO A 1 73 ? -15.962 -12.668 -20.100 1.00 46.22 73 PRO A N 1
ATOM 557 C CA . PRO A 1 73 ? -16.066 -11.803 -21.262 1.00 46.22 73 PRO A CA 1
ATOM 558 C C . PRO A 1 73 ? -17.380 -11.027 -21.137 1.00 46.22 73 PRO A C 1
ATOM 560 O O . PRO A 1 73 ? -18.458 -11.580 -21.329 1.00 46.22 73 PRO A O 1
ATOM 563 N N . SER A 1 74 ? -17.300 -9.768 -20.715 1.00 61.78 74 SER A N 1
ATOM 564 C CA . SER A 1 74 ? -18.449 -8.877 -20.671 1.00 61.78 74 SER A CA 1
ATOM 565 C C . SER A 1 74 ? -18.703 -8.341 -22.074 1.00 61.78 74 SER A C 1
ATOM 567 O O . SER A 1 74 ? -17.775 -7.909 -22.760 1.00 61.78 74 SER A O 1
ATOM 569 N N . ASP A 1 75 ? -19.972 -8.406 -22.452 1.00 50.38 75 ASP A N 1
ATOM 570 C CA . ASP A 1 75 ? -20.590 -7.938 -23.683 1.00 50.38 75 ASP A CA 1
ATOM 571 C C . ASP A 1 75 ? -19.994 -6.622 -24.219 1.00 50.38 75 ASP A C 1
ATOM 573 O O . ASP A 1 75 ? -19.736 -5.664 -23.482 1.00 50.38 75 ASP A O 1
ATOM 577 N N . ARG A 1 76 ? -19.741 -6.600 -25.529 1.00 52.78 76 ARG A N 1
ATOM 578 C CA . ARG A 1 76 ? -19.158 -5.466 -26.249 1.00 52.78 76 ARG A CA 1
ATOM 579 C C . ARG A 1 76 ? -20.191 -4.340 -26.330 1.00 52.78 76 ARG A C 1
ATOM 581 O O . ARG A 1 76 ? -20.936 -4.257 -27.298 1.00 52.78 76 ARG A O 1
ATOM 588 N N . SER A 1 77 ? -20.117 -3.371 -25.426 1.00 42.88 77 SER A N 1
ATOM 589 C CA . SER A 1 77 ? -20.512 -1.997 -25.757 1.00 42.88 77 SER A CA 1
ATOM 590 C C . SER A 1 77 ? -19.309 -1.076 -25.579 1.00 42.88 77 SER A C 1
ATOM 592 O O . SER A 1 77 ? -18.992 -0.635 -24.475 1.00 42.88 77 SER A O 1
ATOM 594 N N . LEU A 1 78 ? -18.603 -0.840 -26.688 1.00 46.78 78 LEU A N 1
ATOM 595 C CA . LEU A 1 78 ? -17.491 0.098 -26.808 1.00 46.78 78 LEU A CA 1
ATOM 596 C C . LEU A 1 78 ? -17.881 1.485 -26.268 1.00 46.78 78 LEU A C 1
ATOM 598 O O . LEU A 1 78 ? -18.612 2.230 -26.919 1.00 46.78 78 LEU A O 1
ATOM 602 N N . GLY A 1 79 ? -17.347 1.854 -25.104 1.00 41.78 79 GLY A N 1
ATOM 603 C CA . GLY A 1 79 ? -17.246 3.251 -24.695 1.00 41.78 79 GLY A CA 1
ATOM 604 C C . GLY A 1 79 ? -16.233 3.951 -25.598 1.00 41.78 79 GLY A C 1
ATOM 605 O O . GLY A 1 79 ? -15.085 3.521 -25.700 1.00 41.78 79 GLY A O 1
ATOM 606 N N . GLN A 1 80 ? -16.672 4.987 -26.310 1.00 44.59 80 GLN A N 1
ATOM 607 C CA . GLN A 1 80 ? -15.826 5.743 -27.231 1.00 44.59 80 GLN A CA 1
ATOM 608 C C . GLN A 1 80 ? -14.651 6.410 -26.493 1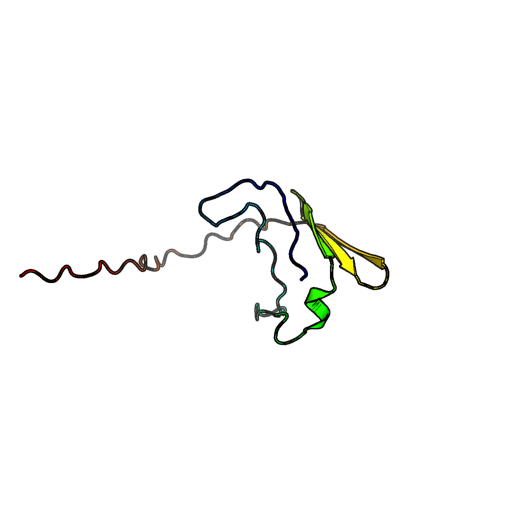.00 44.59 80 GLN A C 1
ATOM 610 O O . GLN A 1 80 ? -14.833 6.875 -25.363 1.00 44.59 80 GLN A O 1
ATOM 615 N N . PRO A 1 81 ? -13.456 6.509 -27.106 1.00 46.69 81 PRO A N 1
ATOM 616 C CA . PRO A 1 81 ? -12.345 7.218 -26.494 1.00 46.69 81 PRO A CA 1
ATOM 617 C C . PRO A 1 81 ? -12.682 8.706 -26.373 1.00 46.69 81 PRO A C 1
ATOM 619 O O . PRO A 1 81 ? -13.006 9.383 -27.350 1.00 46.69 81 PRO A O 1
ATOM 622 N N . PHE A 1 82 ? -12.586 9.221 -25.149 1.00 51.09 82 PHE A N 1
ATOM 623 C CA . PHE A 1 82 ? -12.676 10.642 -24.840 1.00 51.09 82 PHE A CA 1
ATOM 624 C C . PHE A 1 82 ? -11.420 11.348 -25.385 1.00 51.09 82 PHE A C 1
ATOM 626 O O . PHE A 1 82 ? -10.467 11.611 -24.658 1.00 51.09 82 PHE A O 1
ATOM 633 N N . TYR A 1 83 ? -11.392 11.638 -26.686 1.00 49.66 83 TYR A N 1
ATOM 634 C CA . TYR A 1 83 ? -10.408 12.541 -27.281 1.00 49.66 83 TYR A CA 1
ATOM 635 C C . TYR A 1 83 ? -11.139 13.670 -28.013 1.00 49.66 83 TYR A C 1
ATOM 637 O O . TYR A 1 83 ? -11.660 13.494 -29.113 1.00 49.66 83 TYR A O 1
ATOM 645 N N . ARG A 1 84 ? -11.206 14.850 -27.384 1.00 48.50 84 ARG A N 1
ATOM 646 C CA . ARG A 1 84 ? -11.645 16.097 -28.030 1.00 48.50 84 ARG A CA 1
ATOM 647 C C . ARG A 1 84 ? -10.403 16.813 -28.572 1.00 48.50 84 ARG A C 1
ATOM 649 O O . ARG A 1 84 ? -9.613 17.290 -27.759 1.00 48.50 84 ARG A O 1
ATOM 656 N N . PRO A 1 85 ? -10.211 16.952 -29.894 1.00 47.59 85 PRO A N 1
ATOM 657 C CA . PRO A 1 85 ? -9.135 17.789 -30.400 1.00 47.59 85 PRO A CA 1
ATOM 658 C C . PRO A 1 85 ? -9.466 19.265 -30.136 1.00 47.59 85 PRO A C 1
ATOM 660 O O . PRO A 1 85 ? -10.564 19.743 -30.436 1.00 47.59 85 PRO A O 1
ATOM 663 N N . HIS A 1 86 ? -8.507 19.997 -29.566 1.00 51.81 86 HIS A N 1
ATOM 664 C CA . HIS A 1 86 ? -8.579 21.449 -29.446 1.00 51.81 86 HIS A CA 1
ATOM 665 C C . HIS A 1 86 ? -8.641 22.075 -30.845 1.00 51.81 86 HIS A C 1
ATOM 667 O O . HIS A 1 86 ? -7.735 21.928 -31.663 1.00 51.81 86 HIS A O 1
ATOM 673 N N . ARG A 1 87 ? -9.737 22.786 -31.119 1.00 50.94 87 ARG A N 1
ATOM 674 C CA . ARG A 1 87 ? -9.967 23.513 -32.369 1.00 50.94 87 ARG A CA 1
ATOM 675 C C . ARG A 1 87 ? -8.956 24.663 -32.462 1.00 50.94 87 ARG A C 1
ATOM 677 O O . ARG A 1 87 ? -9.070 25.641 -31.726 1.00 50.94 87 ARG A O 1
ATOM 684 N N . ALA A 1 88 ? -7.976 24.546 -33.356 1.00 53.78 88 ALA A N 1
ATOM 685 C CA . ALA A 1 88 ? -7.066 25.636 -33.688 1.00 53.78 88 ALA A CA 1
ATOM 686 C C . ALA A 1 88 ? -7.877 26.835 -34.215 1.00 53.78 88 ALA A C 1
ATOM 688 O O . ALA A 1 88 ? -8.572 26.736 -35.230 1.00 53.78 88 ALA A O 1
ATOM 689 N N . ARG A 1 89 ? -7.820 27.968 -33.505 1.00 53.03 89 ARG A N 1
ATOM 690 C CA . ARG A 1 89 ? -8.332 29.250 -34.001 1.00 53.03 89 ARG A CA 1
ATOM 691 C C . ARG A 1 89 ? -7.420 29.706 -35.138 1.00 53.03 89 ARG A C 1
ATOM 693 O O . ARG A 1 89 ? -6.294 30.121 -34.888 1.00 53.03 89 ARG A O 1
ATOM 700 N N . ARG A 1 90 ? -7.918 29.621 -36.373 1.00 48.91 90 ARG A N 1
ATOM 701 C CA . ARG A 1 90 ? -7.341 30.329 -37.519 1.00 48.91 90 ARG A CA 1
ATOM 702 C C . ARG A 1 90 ? -7.459 31.838 -37.276 1.00 48.91 90 ARG A C 1
ATOM 704 O O . ARG A 1 90 ? -8.548 32.315 -36.951 1.00 48.91 90 ARG A O 1
ATOM 711 N N . ARG A 1 91 ? -6.346 32.549 -37.416 1.00 54.91 91 ARG A N 1
ATOM 712 C CA . ARG A 1 91 ? -6.322 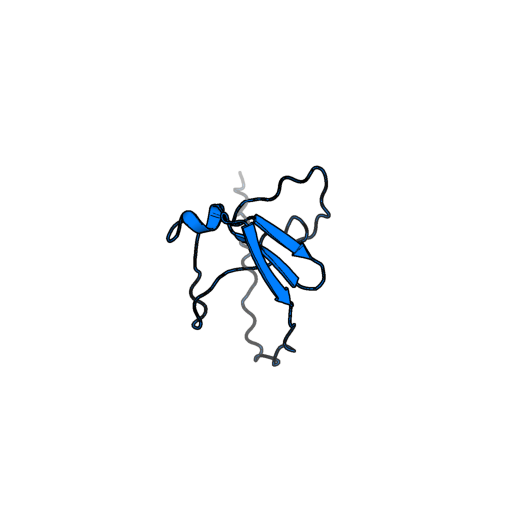33.905 -37.966 1.00 54.91 91 ARG A CA 1
ATOM 713 C C . ARG A 1 91 ? -5.818 33.788 -39.393 1.00 54.91 91 ARG A C 1
ATOM 715 O O . ARG A 1 91 ? -4.981 32.884 -39.614 1.00 54.91 91 ARG A O 1
#

Sequence (91 aa):
MRGIGLTHAFADISGLAFDRLFMVTETDGTFITARQFPQMVKFIPAPLHDGLHLTAPDGSSAWCVLVISPRRPSDRSLGQPFYRPHRARRR

Radius of gyration: 18.71 Å; chains: 1; bounding box: 35×49×54 Å

Foldseek 3Di:
DADDDDPDFDADPVGGPPVPPDFDDDPVRHGDDCVNPVLVNQWDWDDDPQFIWIAHNVRDIDTDGDDDDPDDPDDDDDDDDPDDDDDDDDD

Secondary structure (DSSP, 8-state):
-PPPP-S---EETTEETTTT----B-TT-PBP-TTT-GGGGGSEEEEETTEEEEE-TTS-EEEEE---PPPP------PPP----------